Protein AF-R7L8E0-F1 (afdb_monomer_lite)

Secondary structure (DSSP, 8-state):
---HHHHHHHHHHSS----EE-HHHHHTTTTTT---HHHHHHHHHHHHHTT-SEEEEEE---TTTS-TTTS-GGGT--HHHHHHHHTT--SSEEEEE--TTTS-GGGS-S-------------

Radius of gyration: 16.55 Å; chains: 1; bounding box: 29×34×44 Å

pLDDT: mean 82.6, std 20.64, range [34.94, 98.5]

Foldseek 3Di:
DPDVVVVVVVVVPDPDDAAEAECQAVVCVVVLSPDDLVVLLVVQVVCLVVVHAEYASHACFDCVQRPCVRHPPSPNPDVVSVCVSCVVPCSHHYDYHYDVPGHDCVPPDPDDPPPPPPPDPDD

Structure (mmCIF, N/CA/C/O backbone):
data_AF-R7L8E0-F1
#
_entry.id   AF-R7L8E0-F1
#
loop_
_atom_site.group_PDB
_atom_site.id
_atom_site.type_symbol
_atom_site.label_atom_id
_atom_site.label_alt_id
_atom_site.label_comp_id
_atom_site.label_asym_id
_atom_site.label_entity_id
_atom_site.label_seq_id
_atom_site.pdbx_PDB_ins_code
_atom_site.Cartn_x
_atom_site.Cartn_y
_atom_site.Cartn_z
_atom_site.occupancy
_atom_site.B_iso_or_equiv
_atom_site.auth_seq_id
_atom_site.auth_comp_id
_atom_site.auth_asym_id
_atom_site.auth_atom_id
_atom_site.pdbx_PDB_model_num
ATOM 1 N N . MET A 1 1 ? 6.980 -9.172 28.184 1.00 40.56 1 MET A N 1
ATOM 2 C CA . MET A 1 1 ? 5.760 -8.959 27.376 1.00 40.56 1 MET A CA 1
ATOM 3 C C . MET A 1 1 ? 5.045 -7.736 27.917 1.00 40.56 1 MET A C 1
ATOM 5 O O . MET A 1 1 ? 4.645 -7.757 29.074 1.00 40.56 1 MET A O 1
ATOM 9 N N . LEU A 1 2 ? 4.952 -6.658 27.137 1.00 41.00 2 LEU A N 1
ATOM 10 C CA . LEU A 1 2 ? 4.084 -5.533 27.490 1.00 4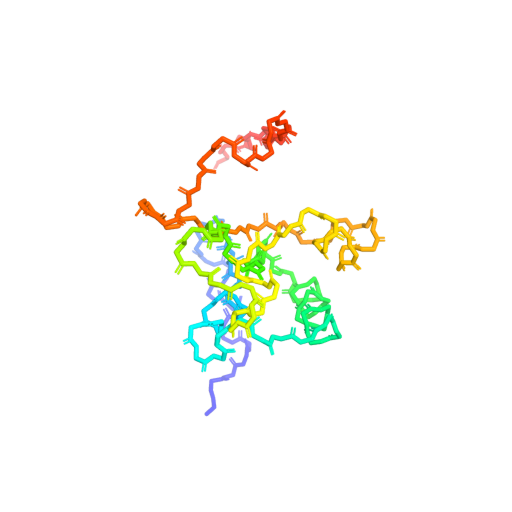1.00 2 LEU A CA 1
ATOM 11 C C . LEU A 1 2 ? 2.637 -6.038 27.458 1.00 41.00 2 LEU A C 1
ATOM 13 O O . LEU A 1 2 ? 2.205 -6.621 26.469 1.00 41.00 2 LEU A O 1
ATOM 17 N N . ASN A 1 3 ? 1.919 -5.877 28.567 1.00 43.75 3 AS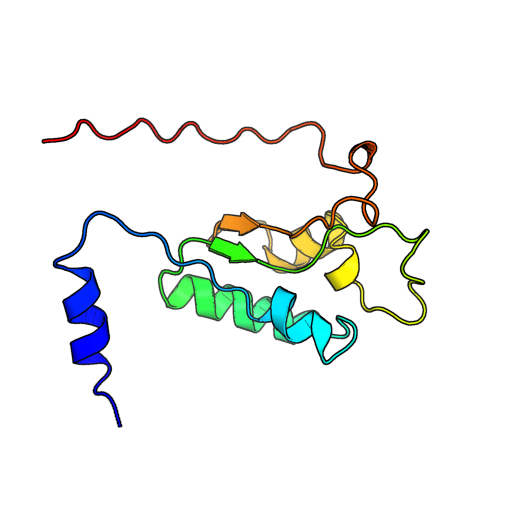N A N 1
ATOM 18 C CA . ASN A 1 3 ? 0.504 -6.215 28.656 1.00 43.75 3 ASN A CA 1
ATOM 19 C C . ASN A 1 3 ? -0.277 -5.270 27.730 1.00 43.75 3 ASN A C 1
ATOM 21 O O . ASN A 1 3 ? -0.210 -4.053 27.919 1.00 43.75 3 ASN A O 1
ATOM 25 N N . CYS A 1 4 ? -1.019 -5.816 26.762 1.00 51.62 4 CYS A N 1
ATOM 26 C CA . CYS A 1 4 ? -1.834 -5.045 25.819 1.00 51.62 4 CYS A CA 1
ATOM 27 C C . CYS A 1 4 ? -2.757 -4.039 26.531 1.00 51.62 4 CYS A C 1
ATOM 29 O O . CYS A 1 4 ? -2.966 -2.938 26.032 1.00 51.62 4 CYS A O 1
ATOM 31 N N . ASN A 1 5 ? -3.208 -4.344 27.754 1.00 49.62 5 ASN A N 1
ATOM 32 C CA . ASN A 1 5 ? -4.051 -3.454 28.560 1.00 49.62 5 ASN A CA 1
ATOM 33 C C . ASN A 1 5 ? -3.377 -2.121 28.935 1.00 49.62 5 ASN A C 1
ATOM 35 O O . ASN A 1 5 ? -4.072 -1.132 29.162 1.00 49.62 5 ASN A O 1
ATOM 39 N N . ASN A 1 6 ? -2.042 -2.062 29.000 1.00 48.03 6 ASN A N 1
ATOM 40 C CA . ASN A 1 6 ? -1.330 -0.812 29.282 1.00 48.03 6 ASN A CA 1
ATOM 41 C C . ASN A 1 6 ? -1.188 0.076 28.040 1.00 48.03 6 ASN A C 1
ATOM 43 O O . ASN A 1 6 ? -1.173 1.293 28.187 1.00 48.03 6 ASN A O 1
ATOM 47 N N . VAL A 1 7 ? -1.148 -0.501 26.835 1.00 55.16 7 VAL A N 1
ATOM 48 C CA . VAL A 1 7 ? -1.128 0.270 25.578 1.00 55.16 7 VAL A CA 1
ATOM 49 C C . VAL A 1 7 ? -2.461 1.004 25.395 1.00 55.16 7 VAL A C 1
ATOM 51 O O . VAL A 1 7 ? -2.479 2.208 25.146 1.00 55.16 7 VAL A O 1
ATOM 54 N N . TYR A 1 8 ? -3.581 0.322 25.660 1.00 51.34 8 TYR A N 1
ATOM 55 C CA . TYR A 1 8 ? -4.919 0.928 25.616 1.00 51.34 8 TYR A CA 1
ATOM 56 C C . TYR A 1 8 ? -5.159 2.003 26.690 1.00 51.34 8 TYR A C 1
ATOM 58 O O . TYR A 1 8 ? -6.023 2.857 26.517 1.00 51.34 8 TYR A O 1
ATOM 66 N N . LYS A 1 9 ? -4.402 2.016 27.795 1.00 46.22 9 LYS A N 1
ATOM 67 C CA . LYS A 1 9 ? -4.510 3.087 28.802 1.00 46.22 9 LYS A CA 1
ATOM 68 C C . LYS A 1 9 ? -3.842 4.391 28.371 1.00 46.22 9 LYS A C 1
ATOM 70 O O . LYS A 1 9 ? -4.359 5.452 28.700 1.00 46.22 9 LYS A O 1
ATOM 75 N N . ILE A 1 10 ? -2.753 4.328 27.600 1.00 54.06 10 ILE A N 1
ATOM 76 C CA . ILE A 1 10 ? -2.110 5.525 27.023 1.00 54.06 10 ILE A CA 1
ATOM 77 C C . ILE A 1 10 ? -3.087 6.233 26.061 1.00 54.06 10 ILE A C 1
ATOM 79 O O . ILE A 1 10 ? -3.112 7.461 25.992 1.00 54.06 10 ILE A O 1
ATOM 83 N N . HIS A 1 11 ? -3.968 5.461 25.410 1.00 52.62 11 HIS A N 1
ATOM 84 C CA . HIS A 1 11 ? -5.051 5.962 24.560 1.00 52.62 11 HIS A CA 1
ATOM 85 C C . HIS A 1 11 ? -6.073 6.867 25.258 1.00 52.62 11 HIS A C 1
ATOM 87 O O . HIS A 1 11 ? -6.669 7.712 24.598 1.00 52.62 11 HIS A O 1
ATOM 93 N N . GLN A 1 12 ? -6.288 6.719 26.568 1.00 50.28 12 GLN A N 1
ATOM 94 C CA . GLN A 1 12 ? -7.342 7.454 27.280 1.00 50.28 12 GLN A CA 1
ATOM 95 C C . GLN A 1 12 ? -6.884 8.792 27.872 1.00 50.28 12 GLN A C 1
ATOM 97 O O . GLN A 1 12 ? -7.727 9.583 28.286 1.00 50.28 12 GLN A O 1
ATOM 102 N N . THR A 1 13 ? -5.576 9.063 27.933 1.00 54.25 13 THR A N 1
ATOM 103 C CA . THR A 1 13 ? -5.034 10.227 28.662 1.00 54.25 13 THR A CA 1
ATOM 104 C C . THR A 1 13 ? -4.386 11.290 27.774 1.00 54.25 13 THR A C 1
ATOM 106 O O . THR A 1 13 ? -3.994 12.337 28.283 1.00 54.25 13 THR A O 1
ATOM 109 N N . ALA A 1 14 ? -4.253 11.043 26.469 1.00 55.72 14 ALA A N 1
ATOM 110 C CA . ALA A 1 14 ? -3.661 11.973 25.507 1.00 55.72 14 ALA A CA 1
ATOM 111 C C . ALA A 1 14 ? -4.733 12.512 24.534 1.00 55.72 14 ALA A C 1
ATOM 113 O O . ALA A 1 14 ? -5.672 11.782 24.214 1.00 55.72 14 ALA A O 1
ATOM 114 N N . PRO A 1 15 ? -4.630 13.771 24.060 1.00 62.84 15 PRO A N 1
ATOM 115 C CA . PRO A 1 15 ? -5.602 14.363 23.135 1.00 62.84 15 PRO A CA 1
ATOM 116 C C . PRO A 1 15 ? -5.786 13.492 21.886 1.00 62.84 15 PRO A C 1
ATOM 118 O O . PRO A 1 15 ? -4.812 12.914 21.418 1.00 62.84 15 PRO A O 1
ATOM 121 N N . ASN A 1 16 ? -7.021 13.431 21.362 1.00 71.56 16 ASN A N 1
ATOM 122 C CA . ASN A 1 16 ? -7.473 12.683 20.174 1.00 71.56 16 ASN A CA 1
ATOM 123 C C . ASN A 1 16 ? -6.372 12.434 19.124 1.00 71.56 16 ASN A C 1
ATOM 125 O O . ASN A 1 16 ? -6.224 13.206 18.172 1.00 71.56 16 ASN A O 1
ATOM 129 N N . PHE A 1 17 ? -5.613 11.353 19.279 1.00 79.00 17 PHE A N 1
ATOM 130 C CA . PHE A 1 17 ? -4.597 10.965 18.316 1.00 79.00 17 PHE A CA 1
ATOM 131 C C . PHE A 1 17 ? -5.184 9.981 17.322 1.00 79.00 17 PHE A C 1
ATOM 133 O O . PHE A 1 17 ? -6.106 9.233 17.639 1.00 79.00 17 PHE A O 1
ATOM 140 N N . LYS A 1 18 ? -4.646 10.022 16.106 1.00 87.12 18 LYS A N 1
ATOM 141 C CA . LYS A 1 18 ? -4.999 9.087 15.049 1.00 87.12 18 LYS A CA 1
ATOM 142 C C . LYS A 1 18 ? -3.856 8.118 14.834 1.00 87.12 18 LYS A C 1
ATOM 144 O O . LYS A 1 18 ? -2.699 8.542 14.853 1.00 87.12 18 LYS A O 1
ATOM 149 N N . ILE A 1 19 ? -4.183 6.859 14.595 1.00 92.94 19 ILE A N 1
ATOM 150 C CA . ILE A 1 19 ? -3.209 5.832 14.241 1.00 92.94 19 ILE A CA 1
ATOM 151 C C . ILE A 1 19 ? -3.225 5.621 12.732 1.00 92.94 19 ILE A C 1
ATOM 153 O O . ILE A 1 19 ? -4.280 5.446 12.124 1.00 92.94 19 ILE A O 1
ATOM 157 N N . LEU A 1 20 ? -2.031 5.620 12.149 1.00 96.56 20 LEU A N 1
ATOM 158 C CA . LEU A 1 20 ? -1.797 5.221 10.773 1.00 96.56 20 LEU A CA 1
ATOM 159 C C . LEU A 1 20 ? -0.996 3.918 10.776 1.00 96.56 20 LEU A C 1
ATOM 161 O O . LEU A 1 20 ? 0.121 3.887 11.293 1.00 96.56 20 LEU A O 1
ATOM 165 N N . ASP A 1 21 ? -1.570 2.859 10.213 1.00 98.25 21 ASP A N 1
ATOM 166 C CA . ASP A 1 21 ? -0.832 1.645 9.876 1.00 98.25 21 ASP A CA 1
ATOM 167 C C . ASP A 1 21 ? -0.123 1.852 8.536 1.00 98.25 21 ASP A C 1
ATOM 169 O O . ASP A 1 21 ? -0.741 2.288 7.567 1.00 98.25 21 ASP A O 1
ATOM 173 N N . CYS A 1 22 ? 1.173 1.562 8.481 1.00 98.25 22 CYS A N 1
ATOM 174 C CA . CYS A 1 22 ? 1.968 1.641 7.256 1.00 98.25 22 CYS A CA 1
ATOM 175 C C . CYS A 1 22 ? 2.610 0.303 6.893 1.00 98.25 22 CYS A C 1
ATOM 177 O O . CYS A 1 22 ? 3.628 0.272 6.206 1.00 98.25 22 CYS A O 1
ATOM 179 N N . THR A 1 23 ? 2.024 -0.809 7.339 1.00 98.38 23 THR A N 1
ATOM 180 C CA . THR A 1 23 ? 2.606 -2.147 7.189 1.00 98.38 23 THR A CA 1
ATOM 181 C C . THR A 1 23 ? 2.856 -2.489 5.721 1.00 98.38 23 THR A C 1
ATOM 183 O O . THR A 1 23 ? 3.956 -2.919 5.372 1.00 98.38 23 THR A O 1
ATOM 186 N N . ILE A 1 24 ? 1.880 -2.251 4.837 1.00 98.50 24 ILE A N 1
ATOM 187 C CA . ILE A 1 24 ? 2.032 -2.547 3.403 1.00 98.50 24 ILE A CA 1
ATOM 188 C C . ILE A 1 24 ? 2.981 -1.555 2.720 1.00 98.50 24 ILE A C 1
ATOM 190 O O . ILE A 1 24 ? 3.856 -1.979 1.961 1.00 98.50 24 ILE A O 1
ATOM 194 N N . ARG A 1 25 ? 2.873 -0.249 3.007 1.00 98.31 25 ARG A N 1
ATOM 195 C CA . ARG A 1 25 ? 3.773 0.758 2.424 1.00 98.31 25 ARG A CA 1
ATOM 196 C C . ARG A 1 25 ? 5.222 0.537 2.846 1.00 98.31 25 ARG A C 1
ATOM 198 O O . ARG A 1 25 ? 6.091 0.415 1.986 1.00 98.31 25 ARG A O 1
ATOM 205 N N . ASP A 1 26 ? 5.499 0.478 4.143 1.00 98.19 26 ASP A N 1
ATOM 206 C CA . ASP A 1 26 ? 6.861 0.350 4.671 1.00 98.19 26 ASP A CA 1
ATOM 207 C C . ASP A 1 26 ? 7.442 -1.042 4.384 1.00 98.19 26 ASP A C 1
ATOM 209 O O . ASP A 1 26 ? 8.572 -1.163 3.909 1.00 98.19 26 ASP A O 1
ATOM 213 N N . GLY A 1 27 ? 6.630 -2.097 4.516 1.00 98.00 27 GLY A N 1
ATOM 214 C CA . GLY A 1 27 ? 6.990 -3.449 4.082 1.00 98.00 27 GLY A CA 1
ATOM 215 C C . GLY A 1 27 ? 7.279 -3.544 2.577 1.00 98.00 27 GLY A C 1
ATOM 216 O O . GLY A 1 27 ? 8.076 -4.374 2.136 1.00 98.00 27 GLY A O 1
ATOM 217 N N . GLY A 1 28 ? 6.709 -2.649 1.767 1.00 97.62 28 GLY A N 1
ATOM 218 C CA . GLY A 1 28 ? 6.989 -2.555 0.338 1.00 97.62 28 GLY A CA 1
ATOM 219 C C . GLY A 1 28 ? 8.441 -2.188 0.017 1.00 97.62 28 GLY A C 1
ATOM 220 O O . GLY A 1 28 ? 8.909 -2.508 -1.075 1.00 97.62 28 GLY A O 1
ATOM 221 N N . LEU A 1 29 ? 9.179 -1.567 0.946 1.00 96.75 29 LEU A N 1
ATOM 222 C CA . LEU A 1 29 ? 10.608 -1.273 0.775 1.00 96.75 29 LEU A CA 1
ATOM 223 C C . LEU A 1 29 ? 11.485 -2.531 0.817 1.00 96.75 29 LEU A C 1
ATOM 225 O O . LEU A 1 29 ? 12.531 -2.548 0.174 1.00 96.75 29 LEU A O 1
ATOM 229 N N . VAL A 1 30 ? 11.071 -3.575 1.545 1.00 96.94 30 VAL A N 1
ATOM 230 C CA . VAL A 1 30 ? 11.849 -4.822 1.677 1.00 96.94 30 VAL A CA 1
ATOM 231 C C . VAL A 1 30 ? 11.445 -5.901 0.673 1.00 96.94 30 VAL A C 1
ATOM 233 O O . VAL A 1 30 ? 12.244 -6.785 0.384 1.00 96.94 30 VAL A O 1
ATOM 236 N N . ASN A 1 31 ? 10.224 -5.829 0.135 1.00 96.12 31 ASN A N 1
ATOM 237 C CA . ASN A 1 31 ? 9.663 -6.831 -0.779 1.00 96.12 31 ASN A CA 1
ATOM 238 C C . ASN A 1 31 ? 9.395 -6.278 -2.196 1.00 96.12 31 ASN A C 1
ATOM 240 O O . ASN A 1 31 ? 8.599 -6.834 -2.949 1.00 96.12 31 ASN A O 1
ATOM 244 N N . ASP A 1 32 ? 9.983 -5.131 -2.554 1.00 97.88 32 ASP A N 1
ATOM 245 C CA . ASP A 1 32 ? 9.719 -4.436 -3.826 1.00 97.88 32 ASP A CA 1
ATOM 246 C C . ASP A 1 32 ? 8.204 -4.269 -4.114 1.00 97.88 32 ASP A C 1
ATOM 248 O O . ASP A 1 32 ? 7.749 -4.319 -5.254 1.00 97.88 32 ASP A O 1
ATOM 252 N N . SER A 1 33 ? 7.400 -4.067 -3.064 1.00 97.88 33 SER A N 1
ATOM 253 C CA . SER A 1 33 ? 5.929 -3.980 -3.110 1.00 97.88 33 SER A CA 1
ATOM 254 C C . SER A 1 33 ? 5.196 -5.216 -3.672 1.00 97.88 33 SER A C 1
ATOM 256 O O . SER A 1 33 ? 4.034 -5.106 -4.062 1.00 97.88 33 SER A O 1
ATOM 258 N N . ASN A 1 34 ? 5.823 -6.397 -3.698 1.00 97.75 34 ASN A N 1
ATOM 259 C CA . ASN A 1 34 ? 5.240 -7.651 -4.199 1.00 97.75 34 ASN A CA 1
ATOM 260 C C . ASN A 1 34 ? 4.367 -8.376 -3.157 1.00 97.75 34 ASN A C 1
ATOM 262 O O . ASN A 1 34 ? 4.609 -9.534 -2.819 1.00 97.75 34 ASN A O 1
ATOM 266 N N . PHE A 1 35 ? 3.356 -7.690 -2.625 1.00 98.19 35 PHE A N 1
ATOM 267 C CA . PHE A 1 35 ? 2.295 -8.335 -1.845 1.00 98.19 35 PHE A CA 1
ATOM 268 C C . PH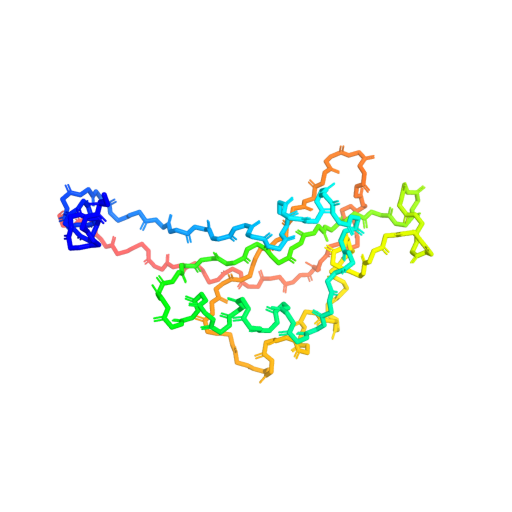E A 1 35 ? 1.174 -8.817 -2.769 1.00 98.19 35 PHE A C 1
ATOM 270 O O . PHE A 1 35 ? 0.855 -8.151 -3.754 1.00 98.19 35 PHE A O 1
ATOM 277 N N . ASP A 1 36 ? 0.556 -9.950 -2.452 1.00 98.00 36 ASP A N 1
ATOM 278 C CA . ASP A 1 36 ? -0.678 -10.369 -3.117 1.00 98.00 36 ASP A CA 1
ATOM 279 C C . ASP A 1 36 ? -1.911 -9.654 -2.529 1.00 98.00 36 ASP A C 1
ATOM 281 O O . ASP A 1 36 ? -1.869 -9.035 -1.461 1.00 98.00 36 ASP A O 1
ATOM 285 N N . ASP A 1 37 ? -3.025 -9.716 -3.257 1.00 98.00 37 ASP A N 1
ATOM 286 C CA . ASP A 1 37 ? -4.277 -9.049 -2.882 1.00 98.00 37 ASP A CA 1
ATOM 287 C C . ASP A 1 37 ? -4.863 -9.609 -1.585 1.00 98.00 37 ASP A C 1
ATOM 289 O O . ASP A 1 37 ? -5.513 -8.881 -0.837 1.00 98.00 37 ASP A O 1
ATOM 293 N N . GLU A 1 38 ? -4.650 -10.897 -1.313 1.00 97.75 38 GLU A N 1
ATOM 294 C CA . GLU A 1 38 ? -5.129 -11.554 -0.097 1.00 97.75 38 GLU A CA 1
ATOM 295 C C . GLU A 1 38 ? -4.412 -11.013 1.142 1.00 97.75 38 GLU A C 1
ATOM 297 O O . GLU A 1 38 ? -5.061 -10.687 2.138 1.00 97.75 38 GLU A O 1
ATOM 302 N N . THR A 1 39 ? -3.096 -10.832 1.061 1.00 98.19 39 THR A N 1
ATOM 303 C CA . THR A 1 39 ? -2.272 -10.252 2.121 1.00 98.19 39 THR A CA 1
ATOM 304 C C . THR A 1 39 ? -2.692 -8.815 2.396 1.00 98.19 39 THR A C 1
ATOM 306 O O . THR A 1 39 ? -2.956 -8.461 3.546 1.00 98.19 39 THR A O 1
ATOM 309 N N . VAL A 1 40 ? -2.817 -7.985 1.356 1.00 98.25 40 VAL A N 1
ATOM 310 C CA . VAL A 1 40 ? -3.218 -6.578 1.524 1.00 98.25 40 VAL A CA 1
ATOM 311 C C . VAL A 1 40 ? -4.641 -6.464 2.079 1.00 98.25 40 VAL A C 1
ATOM 313 O O . VAL A 1 40 ? -4.869 -5.677 3.000 1.00 98.25 40 VAL A O 1
ATOM 316 N N . ARG A 1 41 ? -5.582 -7.297 1.611 1.00 97.44 41 ARG A N 1
ATOM 317 C CA . ARG A 1 41 ? -6.947 -7.365 2.161 1.00 97.44 41 ARG A CA 1
ATOM 318 C C . ARG A 1 41 ? -6.959 -7.814 3.619 1.00 97.44 41 ARG A C 1
ATOM 320 O O . ARG A 1 41 ? -7.689 -7.246 4.424 1.00 97.44 41 ARG A O 1
ATOM 327 N N . SER A 1 42 ? -6.131 -8.788 3.979 1.00 97.81 42 SER A N 1
ATOM 328 C CA . SER A 1 42 ? -6.030 -9.266 5.360 1.00 97.81 42 SER A CA 1
ATOM 329 C C . SER A 1 42 ? -5.533 -8.170 6.302 1.00 97.81 42 SER A C 1
ATOM 331 O O . SER A 1 42 ? -6.081 -8.005 7.391 1.00 97.81 42 SER A O 1
ATOM 333 N N . VAL A 1 43 ? -4.547 -7.371 5.877 1.00 98.00 43 VAL A N 1
ATOM 334 C CA . VAL A 1 43 ? -4.080 -6.212 6.658 1.00 98.00 43 VAL A CA 1
ATOM 335 C C . VAL A 1 43 ? -5.159 -5.131 6.747 1.00 98.00 43 VAL A C 1
ATOM 337 O O . VAL A 1 43 ? -5.368 -4.577 7.826 1.00 98.00 43 VAL A O 1
ATOM 340 N N . TYR A 1 44 ? -5.889 -4.866 5.660 1.00 97.56 44 TYR A N 1
ATOM 341 C CA . TYR A 1 44 ? -7.010 -3.922 5.663 1.00 97.56 44 TYR A CA 1
ATOM 342 C C . TYR A 1 44 ? -8.103 -4.311 6.670 1.00 97.56 44 TYR A C 1
ATOM 344 O O . TYR A 1 44 ? -8.508 -3.492 7.499 1.00 97.56 44 TYR A O 1
ATOM 352 N N . GLU A 1 45 ? -8.536 -5.573 6.658 1.00 96.50 45 GLU A N 1
ATOM 353 C CA . GLU A 1 45 ? -9.530 -6.083 7.609 1.00 96.50 45 GLU A CA 1
ATOM 354 C C . GLU A 1 45 ? -9.001 -6.077 9.047 1.00 96.50 45 GLU A C 1
ATOM 356 O O . GLU A 1 45 ? -9.731 -5.712 9.969 1.00 96.50 45 GLU A O 1
ATOM 361 N N . ALA A 1 46 ? -7.722 -6.400 9.260 1.00 97.06 46 ALA A N 1
ATOM 362 C CA . ALA A 1 46 ? -7.102 -6.311 10.580 1.00 97.06 46 ALA A CA 1
ATOM 363 C C . ALA A 1 46 ? -7.077 -4.865 11.109 1.00 97.06 46 ALA A C 1
ATOM 365 O O . ALA A 1 46 ? -7.383 -4.631 12.282 1.00 97.06 46 ALA A O 1
ATOM 366 N N . CYS A 1 47 ? -6.775 -3.886 10.249 1.00 96.25 47 CYS A N 1
ATOM 367 C CA . CYS A 1 47 ? -6.842 -2.463 10.587 1.00 96.25 47 CYS A CA 1
ATOM 368 C C . CYS A 1 47 ? -8.268 -2.049 10.973 1.00 96.25 47 CYS A C 1
ATOM 370 O O . CYS A 1 47 ? -8.459 -1.387 11.996 1.00 96.25 47 CYS A O 1
ATOM 372 N N . ALA A 1 48 ? -9.267 -2.486 10.198 1.00 93.56 48 ALA A N 1
ATOM 373 C CA . ALA A 1 48 ? -10.676 -2.210 10.466 1.00 93.56 48 ALA A CA 1
ATOM 374 C C . ALA A 1 48 ? -11.119 -2.784 11.821 1.00 93.56 48 ALA A C 1
ATOM 376 O O . ALA A 1 48 ? -11.687 -2.070 12.646 1.00 93.56 48 ALA A O 1
ATOM 377 N N . GLN A 1 49 ? -10.800 -4.053 12.087 1.00 94.31 49 GLN A N 1
ATOM 378 C CA . GLN A 1 49 ? -11.136 -4.737 13.341 1.00 94.31 49 GLN A CA 1
ATOM 379 C C . GLN A 1 49 ? -10.419 -4.137 14.560 1.00 94.31 49 GLN A C 1
ATOM 381 O O . GLN A 1 49 ? -10.939 -4.198 15.675 1.00 94.31 49 GLN A O 1
ATOM 386 N N . SER A 1 50 ? -9.246 -3.534 14.353 1.00 92.62 50 SER A N 1
ATOM 387 C CA . SER A 1 50 ? -8.432 -2.925 15.413 1.00 92.62 50 SER A CA 1
ATOM 388 C C . SER A 1 50 ? -8.740 -1.444 15.659 1.00 92.62 50 SER A C 1
ATOM 390 O O . SER A 1 50 ? -8.105 -0.833 16.516 1.00 92.62 50 SER A O 1
ATOM 392 N N . ASN A 1 51 ? -9.717 -0.863 14.951 1.00 89.69 51 ASN A N 1
ATOM 393 C CA . ASN A 1 51 ? -10.049 0.568 14.998 1.00 89.69 51 ASN A CA 1
ATOM 394 C C . ASN A 1 51 ? -8.868 1.489 14.629 1.00 89.69 51 ASN A C 1
ATOM 396 O O . ASN A 1 51 ? -8.683 2.544 15.237 1.00 89.69 51 ASN A O 1
ATOM 400 N N . ILE A 1 52 ? -8.062 1.097 13.641 1.00 92.50 52 ILE A N 1
ATOM 401 C CA . ILE A 1 52 ? -7.028 1.966 13.065 1.00 92.50 52 ILE A CA 1
ATOM 402 C C . ILE A 1 52 ? -7.699 3.066 12.232 1.00 92.50 52 ILE A C 1
ATOM 404 O O . ILE A 1 52 ? -8.621 2.793 11.465 1.00 92.50 52 ILE A O 1
ATOM 408 N N . AS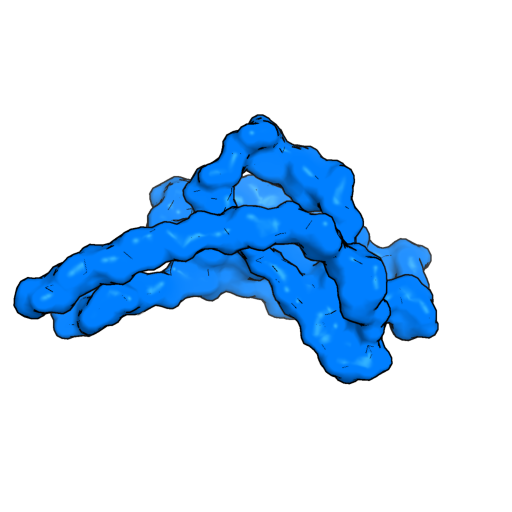P A 1 53 ? -7.242 4.316 12.358 1.00 92.38 53 ASP A N 1
ATOM 409 C CA . ASP A 1 53 ? -7.855 5.442 11.644 1.00 92.38 53 ASP A CA 1
ATOM 410 C C . ASP A 1 53 ? -7.524 5.444 10.148 1.00 92.38 53 ASP A C 1
ATOM 412 O O . ASP A 1 53 ? -8.380 5.788 9.325 1.00 92.38 53 ASP A O 1
ATOM 416 N N . ILE A 1 54 ? -6.268 5.138 9.805 1.00 96.06 54 ILE A N 1
ATOM 417 C CA . ILE A 1 54 ? -5.727 5.242 8.447 1.00 96.06 54 ILE A CA 1
ATOM 418 C C . ILE A 1 54 ? -4.851 4.024 8.144 1.00 96.06 54 ILE A C 1
ATOM 420 O O . ILE A 1 54 ? -4.006 3.655 8.951 1.00 96.06 54 ILE A O 1
ATOM 424 N N . MET A 1 55 ? -5.008 3.435 6.964 1.00 97.69 55 MET A N 1
ATOM 425 C CA . MET A 1 55 ? -4.078 2.458 6.411 1.00 97.69 55 MET A CA 1
ATOM 426 C C . MET A 1 55 ? -3.371 3.080 5.208 1.00 97.69 55 MET A C 1
ATOM 428 O O . MET A 1 55 ? -4.010 3.507 4.244 1.00 97.69 55 MET A O 1
ATOM 432 N N . GLU A 1 56 ? -2.048 3.107 5.261 1.00 98.38 56 GLU A N 1
ATOM 433 C CA . GLU A 1 56 ? -1.194 3.491 4.151 1.00 98.38 56 GLU A CA 1
ATOM 434 C C . GLU A 1 56 ? -0.921 2.261 3.281 1.00 98.38 56 GLU A C 1
ATOM 436 O O . GLU A 1 56 ? -0.093 1.404 3.603 1.00 98.38 56 GLU A O 1
ATOM 441 N N . ILE A 1 57 ? -1.682 2.150 2.191 1.00 97.50 57 ILE A N 1
ATOM 442 C CA . ILE A 1 57 ? -1.778 0.927 1.383 1.00 97.50 57 ILE A CA 1
ATOM 443 C C . ILE A 1 57 ? -0.573 0.720 0.459 1.00 97.50 57 ILE A C 1
ATOM 445 O O . ILE A 1 57 ? -0.353 -0.385 -0.025 1.00 97.50 57 ILE A O 1
ATOM 449 N N . GLY A 1 58 ? 0.226 1.761 0.217 1.00 97.81 58 GLY A N 1
ATOM 450 C CA . GLY A 1 58 ? 1.391 1.670 -0.653 1.00 97.81 58 GLY A CA 1
ATOM 451 C C . GLY A 1 58 ? 1.905 3.024 -1.123 1.00 97.81 58 GLY A C 1
ATOM 452 O O . GLY A 1 58 ? 1.743 4.036 -0.436 1.00 97.81 58 GLY A O 1
ATOM 453 N N . PHE A 1 59 ? 2.538 3.022 -2.293 1.00 97.06 59 PHE A N 1
ATOM 454 C CA . PHE A 1 59 ? 3.088 4.212 -2.940 1.00 97.06 59 PHE A CA 1
ATOM 455 C C . PHE A 1 59 ? 2.239 4.637 -4.143 1.00 97.06 59 PHE A C 1
ATOM 457 O O . PHE A 1 59 ? 1.537 3.821 -4.734 1.00 97.06 59 PHE A O 1
ATOM 464 N N . ARG A 1 60 ? 2.359 5.908 -4.530 1.00 95.06 60 ARG A N 1
ATOM 465 C CA . ARG A 1 60 ? 1.850 6.465 -5.791 1.00 95.06 60 ARG A CA 1
ATOM 466 C C . ARG A 1 60 ? 3.030 6.930 -6.648 1.00 95.06 60 ARG A C 1
ATOM 468 O O . ARG A 1 60 ? 3.176 8.115 -6.958 1.00 95.06 60 ARG A O 1
ATOM 475 N N . ASP A 1 61 ? 3.927 5.998 -6.952 1.00 95.19 61 ASP A N 1
ATOM 476 C CA . ASP A 1 61 ? 5.128 6.270 -7.738 1.00 95.19 61 ASP A CA 1
ATOM 477 C C . ASP A 1 61 ? 4.870 6.137 -9.246 1.00 95.19 61 ASP A C 1
ATOM 479 O O . ASP A 1 61 ? 3.915 5.505 -9.688 1.00 95.19 61 ASP A O 1
ATOM 483 N N . SER A 1 62 ? 5.734 6.745 -10.060 1.00 93.50 62 SER A N 1
ATOM 484 C CA . SER A 1 62 ? 5.632 6.705 -11.518 1.00 93.50 62 SER A CA 1
ATOM 485 C C . SER A 1 62 ? 6.424 5.542 -12.116 1.00 93.50 62 SER A C 1
ATOM 487 O O . SER A 1 62 ? 7.600 5.331 -11.794 1.00 93.50 62 SER A O 1
ATOM 489 N N . ASP A 1 63 ? 5.827 4.890 -13.113 1.00 91.88 63 ASP A N 1
ATOM 490 C CA . ASP A 1 63 ? 6.453 3.866 -13.960 1.00 91.88 63 ASP A CA 1
ATOM 491 C C . ASP A 1 63 ? 7.767 4.332 -14.618 1.00 91.88 63 ASP A C 1
ATOM 493 O O . ASP A 1 63 ? 8.612 3.515 -14.987 1.00 91.88 63 ASP A O 1
ATOM 497 N N . LYS A 1 64 ? 7.971 5.653 -14.744 1.00 93.00 64 LYS A N 1
ATOM 498 C CA . LYS A 1 64 ? 9.218 6.262 -15.242 1.00 93.00 64 LYS A CA 1
ATOM 499 C C . LYS A 1 64 ? 10.434 5.883 -14.392 1.00 93.00 64 LYS A C 1
ATOM 501 O O . LYS A 1 64 ? 11.538 5.785 -14.922 1.00 93.00 64 LYS A O 1
ATOM 506 N N . PHE A 1 65 ? 10.237 5.704 -13.086 1.00 93.44 65 PHE A N 1
ATOM 507 C CA . PHE A 1 65 ? 11.302 5.403 -12.126 1.00 93.44 65 PHE A CA 1
ATOM 508 C C . PHE A 1 65 ? 11.241 3.962 -11.620 1.00 93.44 65 PHE A C 1
ATOM 510 O O . PHE A 1 65 ? 12.272 3.399 -11.249 1.00 93.44 65 PHE A O 1
ATOM 517 N N . PHE A 1 66 ? 10.054 3.354 -11.638 1.00 94.50 66 PHE A N 1
ATOM 518 C CA . PHE A 1 66 ? 9.821 2.010 -11.127 1.00 94.50 66 PHE A CA 1
ATOM 519 C C . PHE A 1 66 ? 9.205 1.123 -12.213 1.00 94.50 66 PHE A C 1
ATOM 521 O O . PHE A 1 66 ? 8.024 1.243 -12.516 1.00 94.50 66 PHE A O 1
ATOM 528 N N . PRO A 1 67 ? 9.970 0.192 -12.804 1.00 95.06 67 PRO A N 1
ATOM 529 C CA . PRO A 1 67 ? 9.425 -0.723 -13.798 1.00 95.06 67 PRO A CA 1
ATOM 530 C C . PRO A 1 67 ? 8.432 -1.711 -13.168 1.00 95.06 67 PRO A C 1
ATOM 532 O O . PRO A 1 67 ? 8.796 -2.454 -12.253 1.00 95.06 67 PRO A O 1
ATOM 535 N N . ARG A 1 68 ? 7.214 -1.803 -13.715 1.00 93.38 68 ARG A N 1
ATOM 536 C CA . ARG A 1 68 ? 6.159 -2.744 -13.271 1.00 93.38 68 ARG A CA 1
ATOM 537 C C . ARG A 1 68 ? 6.537 -4.228 -13.361 1.00 93.38 68 ARG A C 1
ATOM 539 O O . ARG A 1 68 ? 5.909 -5.062 -12.729 1.00 93.38 68 ARG A O 1
ATOM 546 N N . GLY A 1 69 ? 7.572 -4.572 -14.131 1.00 94.25 69 GLY A N 1
ATOM 547 C CA . GLY A 1 69 ? 8.119 -5.936 -14.174 1.00 94.25 69 GLY A CA 1
ATOM 548 C C . GLY A 1 69 ? 9.004 -6.299 -12.975 1.00 94.25 69 GLY A C 1
ATOM 549 O O . GLY A 1 69 ? 9.354 -7.462 -12.813 1.00 94.25 69 GLY A O 1
ATOM 550 N N . LYS A 1 70 ? 9.394 -5.311 -12.161 1.00 96.19 70 LYS A N 1
ATOM 551 C CA . LYS A 1 70 ? 10.230 -5.493 -10.967 1.00 96.19 70 LYS A CA 1
ATOM 552 C C . LYS A 1 70 ? 9.455 -5.199 -9.684 1.00 96.19 70 LYS A C 1
ATOM 554 O O . LYS A 1 70 ? 9.595 -5.926 -8.706 1.00 96.19 70 LYS A O 1
ATOM 559 N N . TYR A 1 71 ? 8.677 -4.121 -9.690 1.00 97.88 71 TYR A N 1
ATOM 560 C CA . TYR A 1 71 ? 7.933 -3.667 -8.523 1.00 97.88 71 TYR A CA 1
ATOM 561 C C . TYR A 1 71 ? 6.479 -4.115 -8.597 1.00 97.88 71 TYR A C 1
ATOM 563 O O . TYR A 1 71 ? 5.834 -3.964 -9.636 1.00 97.88 71 TYR A O 1
ATOM 571 N N . GLY A 1 72 ? 5.966 -4.630 -7.483 1.00 97.56 72 GLY A N 1
ATOM 572 C CA . GLY A 1 72 ? 4.577 -5.051 -7.371 1.00 97.56 72 GLY A CA 1
ATOM 573 C C . GLY A 1 72 ? 3.607 -3.871 -7.410 1.00 97.56 72 GLY A C 1
ATOM 574 O O . GLY A 1 72 ? 3.976 -2.716 -7.180 1.00 97.56 72 GLY A O 1
ATOM 575 N N . LYS A 1 73 ? 2.333 -4.163 -7.688 1.00 96.94 73 LYS A N 1
ATOM 576 C CA . LYS A 1 73 ? 1.309 -3.143 -7.967 1.00 96.94 73 LYS A CA 1
ATOM 577 C C . LYS A 1 73 ? 1.077 -2.139 -6.830 1.00 96.94 73 LYS A C 1
ATOM 579 O O . LYS A 1 73 ? 0.730 -0.995 -7.097 1.00 96.94 73 LYS A O 1
ATOM 584 N N . TRP A 1 74 ? 1.381 -2.503 -5.582 1.00 97.94 74 TRP A N 1
ATOM 585 C CA . TRP A 1 74 ? 1.303 -1.610 -4.410 1.00 97.94 74 TRP A CA 1
ATOM 586 C C . TRP A 1 74 ? 2.405 -0.533 -4.370 1.00 97.94 74 TRP A C 1
ATOM 588 O O . TRP A 1 74 ? 2.477 0.271 -3.443 1.00 97.94 74 TRP A O 1
ATOM 598 N N . ARG A 1 75 ? 3.303 -0.515 -5.362 1.00 97.44 75 ARG A N 1
ATOM 599 C CA . ARG A 1 75 ? 4.197 0.618 -5.651 1.00 97.44 75 ARG A CA 1
ATOM 600 C C . ARG A 1 75 ? 3.479 1.758 -6.387 1.00 97.44 75 ARG A C 1
ATOM 602 O O . ARG A 1 75 ? 3.919 2.900 -6.315 1.00 97.44 75 ARG A O 1
ATOM 609 N N . PHE A 1 76 ? 2.416 1.431 -7.113 1.00 95.56 76 PHE A N 1
ATOM 610 C CA . PHE A 1 76 ? 1.696 2.357 -7.988 1.00 95.56 76 PHE A CA 1
ATOM 611 C C . PHE A 1 76 ? 0.289 2.643 -7.466 1.00 95.56 76 PHE A C 1
ATOM 613 O O . PHE A 1 76 ? -0.220 3.736 -7.682 1.00 95.56 76 PHE A O 1
ATOM 620 N N . CYS A 1 77 ? -0.313 1.667 -6.772 1.00 94.94 77 CYS A N 1
ATOM 621 C CA . CYS A 1 77 ? -1.645 1.755 -6.176 1.00 94.94 77 CYS A CA 1
ATOM 622 C C . CYS A 1 77 ? -2.679 2.319 -7.155 1.00 94.94 77 CYS A C 1
ATOM 624 O O . CYS A 1 77 ? -3.391 3.266 -6.838 1.00 94.94 77 CYS A O 1
ATOM 626 N N . ASP A 1 78 ? -2.745 1.751 -8.362 1.00 93.31 78 ASP A N 1
ATOM 627 C CA . ASP A 1 78 ? -3.752 2.151 -9.342 1.00 93.31 78 ASP A CA 1
ATOM 628 C C . ASP A 1 78 ? -5.157 2.022 -8.726 1.00 93.31 78 ASP A C 1
ATOM 630 O O . ASP A 1 78 ? -5.451 1.055 -8.016 1.00 93.31 78 ASP A O 1
ATOM 634 N N . ASP A 1 79 ? -6.039 2.983 -9.009 1.00 90.56 79 ASP A N 1
ATOM 635 C CA . ASP A 1 79 ? -7.308 3.134 -8.283 1.00 90.56 79 ASP A CA 1
ATOM 636 C C . ASP A 1 79 ? -8.161 1.857 -8.323 1.00 90.56 79 ASP A C 1
ATOM 638 O O . ASP A 1 79 ? -8.698 1.431 -7.303 1.00 90.56 79 ASP A O 1
ATOM 642 N N . GLY A 1 80 ? -8.196 1.176 -9.472 1.00 91.56 80 GLY A N 1
ATOM 643 C CA . GLY A 1 80 ? -8.936 -0.076 -9.630 1.00 91.56 80 GLY A CA 1
ATOM 644 C C . GLY A 1 80 ? -8.384 -1.247 -8.809 1.00 91.56 80 GLY A C 1
ATOM 645 O O . GLY A 1 80 ? -9.125 -2.182 -8.519 1.00 91.56 80 GLY A O 1
ATOM 646 N N . ASP A 1 81 ? -7.106 -1.243 -8.422 1.00 94.00 81 ASP A N 1
ATOM 647 C CA . ASP A 1 81 ? -6.560 -2.250 -7.505 1.00 94.00 81 ASP A CA 1
ATOM 648 C C . ASP A 1 81 ? -6.875 -1.920 -6.048 1.00 94.00 81 ASP A C 1
ATOM 650 O O . ASP A 1 81 ? -7.208 -2.827 -5.284 1.00 94.00 81 ASP A O 1
ATOM 654 N N . VAL A 1 82 ? -6.851 -0.638 -5.676 1.00 93.50 82 VAL A N 1
ATOM 655 C CA . VAL A 1 82 ? -7.282 -0.187 -4.347 1.00 93.50 82 VAL A CA 1
ATOM 656 C C . VAL A 1 82 ? -8.773 -0.474 -4.148 1.00 93.50 82 VAL A C 1
ATOM 658 O O . VAL A 1 82 ? -9.150 -1.061 -3.135 1.00 93.50 82 VAL A O 1
ATOM 661 N N . GLU A 1 83 ? -9.625 -0.158 -5.125 1.00 92.12 83 GLU A N 1
ATOM 662 C CA . GLU A 1 83 ? -11.073 -0.415 -5.076 1.00 92.12 83 GLU A CA 1
ATOM 663 C C . GLU A 1 83 ? -11.411 -1.895 -4.824 1.00 92.12 83 GLU A C 1
ATOM 665 O O . GLU A 1 83 ? -12.305 -2.192 -4.029 1.00 92.12 83 GLU A O 1
ATOM 670 N N . LYS A 1 84 ? -10.655 -2.833 -5.414 1.00 93.44 84 LYS A N 1
ATOM 671 C CA . LYS A 1 84 ? -10.817 -4.283 -5.173 1.00 93.44 84 LYS A CA 1
ATOM 672 C C . LYS A 1 84 ? -10.485 -4.708 -3.740 1.00 93.44 84 LYS A C 1
ATOM 674 O O . LYS A 1 84 ? -10.971 -5.748 -3.288 1.00 93.44 84 LYS A O 1
ATOM 679 N N . ILE A 1 85 ? -9.620 -3.971 -3.042 1.00 94.62 85 ILE A N 1
ATOM 680 C CA . ILE A 1 85 ? -9.306 -4.236 -1.630 1.00 94.62 85 ILE A CA 1
ATOM 681 C C . ILE A 1 85 ? -10.422 -3.722 -0.727 1.00 94.62 85 ILE A C 1
ATOM 683 O O . ILE A 1 85 ? -10.756 -4.391 0.245 1.00 94.62 85 ILE A O 1
ATOM 687 N N . LEU A 1 86 ? -11.011 -2.572 -1.065 1.00 89.94 86 LEU A N 1
ATOM 688 C CA . LEU A 1 86 ? -12.074 -1.955 -0.265 1.00 89.94 86 LEU A CA 1
ATOM 689 C C . LEU A 1 86 ? -13.421 -2.670 -0.384 1.00 89.94 86 LEU A C 1
ATOM 691 O O . LEU A 1 86 ? -14.283 -2.441 0.455 1.00 89.94 86 LEU A O 1
ATOM 695 N N . ASP A 1 87 ? -13.618 -3.489 -1.420 1.00 84.19 87 ASP A N 1
ATOM 696 C CA . ASP A 1 87 ? -14.863 -4.239 -1.653 1.00 84.19 87 ASP A CA 1
ATOM 697 C C . ASP A 1 87 ? -16.121 -3.342 -1.589 1.00 84.19 87 ASP A C 1
ATOM 699 O O . ASP A 1 87 ? -17.165 -3.699 -1.053 1.00 84.19 87 ASP A O 1
ATOM 703 N N . GLY A 1 88 ? -15.995 -2.103 -2.081 1.00 74.81 88 GLY A N 1
ATOM 704 C CA . GLY A 1 88 ? -17.067 -1.102 -2.072 1.00 74.81 88 GLY A CA 1
ATOM 705 C C . GLY A 1 88 ? -17.382 -0.460 -0.710 1.00 74.81 88 GLY A C 1
ATOM 706 O O . GLY A 1 88 ? -18.126 0.523 -0.673 1.00 74.81 88 GLY A O 1
ATOM 707 N N . GLU A 1 89 ? -16.795 -0.928 0.395 1.00 77.25 89 GLU A N 1
ATOM 708 C CA . GLU A 1 89 ? -17.023 -0.398 1.742 1.00 77.25 89 GLU A CA 1
ATOM 709 C C . GLU A 1 89 ? -15.745 0.158 2.373 1.00 77.25 89 GLU A C 1
ATOM 711 O O . GLU A 1 89 ? -14.822 -0.555 2.761 1.00 77.25 89 GLU A O 1
ATOM 716 N N . LYS A 1 90 ? -15.707 1.477 2.572 1.00 79.25 90 LYS A N 1
ATOM 717 C CA . LYS A 1 90 ? -14.575 2.135 3.229 1.00 79.25 90 LYS A CA 1
ATOM 718 C C . LYS A 1 90 ? -14.689 2.051 4.757 1.00 79.25 90 LYS A C 1
ATOM 720 O O . LYS A 1 90 ? -15.224 2.960 5.389 1.00 79.25 90 LYS A O 1
ATOM 725 N N . LYS A 1 91 ? -14.143 0.981 5.340 1.00 88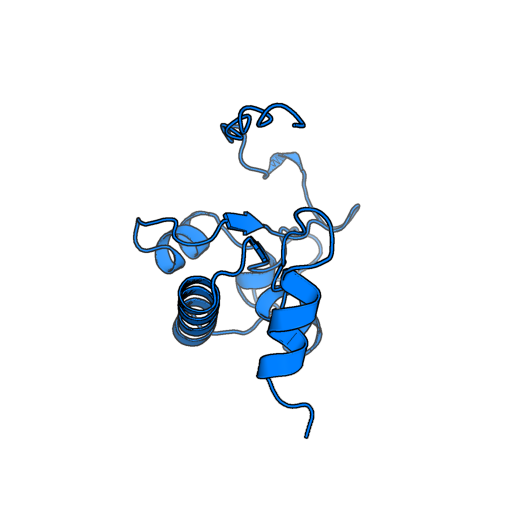.75 91 LYS A N 1
ATOM 726 C CA . LYS A 1 91 ? -14.039 0.746 6.796 1.00 88.75 91 LYS A CA 1
ATOM 727 C C . LYS A 1 91 ? -12.921 1.563 7.456 1.00 88.75 91 LYS A C 1
ATOM 729 O O . LYS A 1 91 ? -13.103 2.094 8.547 1.00 88.75 91 LYS A O 1
ATOM 734 N N . VAL A 1 92 ? -11.785 1.694 6.769 1.00 93.12 92 VAL A N 1
ATOM 735 C CA . VAL A 1 92 ? -10.594 2.452 7.201 1.00 93.12 92 VAL A CA 1
ATOM 736 C C . VAL A 1 92 ? -10.279 3.536 6.170 1.00 93.12 92 VAL A C 1
ATOM 738 O O . VAL A 1 92 ? -10.501 3.346 4.969 1.00 93.12 92 VAL A O 1
ATOM 741 N N . ALA A 1 93 ? -9.776 4.698 6.602 1.00 94.06 93 ALA A N 1
ATOM 742 C CA . ALA A 1 93 ? -9.296 5.693 5.647 1.00 94.06 93 ALA A CA 1
ATOM 743 C C . ALA A 1 93 ? -8.039 5.176 4.932 1.00 94.06 93 ALA A C 1
ATOM 745 O O . ALA A 1 93 ? -7.136 4.659 5.570 1.00 94.06 93 ALA A O 1
ATOM 746 N N . ILE A 1 94 ? -7.967 5.335 3.613 1.00 94.81 94 ILE A N 1
ATOM 747 C CA . ILE A 1 94 ? -6.796 4.931 2.830 1.00 94.81 94 ILE A CA 1
ATOM 748 C C . ILE A 1 94 ? -5.907 6.140 2.569 1.00 94.81 94 ILE A C 1
ATOM 750 O O . ILE A 1 94 ? -6.421 7.218 2.246 1.00 94.81 94 ILE A O 1
ATOM 754 N N . SER A 1 95 ? -4.599 5.940 2.695 1.00 96.06 95 SER A N 1
ATOM 755 C CA . SER A 1 95 ? -3.560 6.851 2.223 1.00 96.06 95 SER A CA 1
ATOM 756 C C . SER A 1 95 ? -2.529 6.117 1.368 1.00 96.06 95 SER A C 1
ATOM 758 O O . SER A 1 95 ? -2.395 4.897 1.430 1.00 96.06 95 SER A O 1
ATOM 760 N N . GLU A 1 96 ? -1.773 6.884 0.594 1.00 95.94 96 GLU A N 1
ATOM 761 C CA . GLU A 1 96 ? -0.653 6.424 -0.225 1.00 95.94 96 GLU A CA 1
ATOM 762 C C . GLU A 1 96 ? 0.492 7.425 -0.069 1.00 95.94 96 GLU A 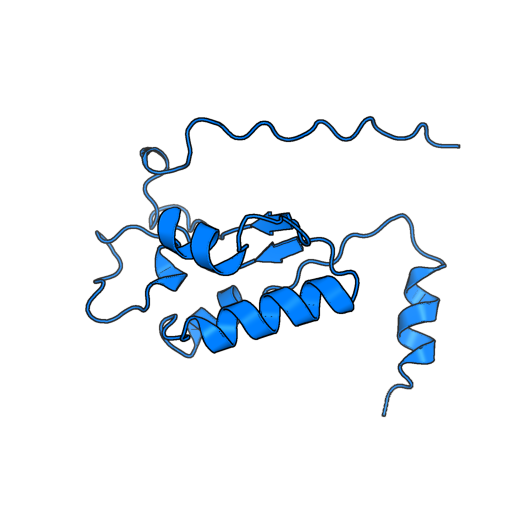C 1
ATOM 764 O O . GLU A 1 96 ? 0.247 8.623 0.123 1.00 95.94 96 GLU A O 1
ATOM 769 N N . LEU A 1 97 ? 1.730 6.949 -0.174 1.00 96.69 97 LEU A N 1
ATOM 770 C CA . LEU A 1 97 ? 2.908 7.808 -0.144 1.00 96.69 97 LEU A CA 1
ATOM 771 C C . LEU A 1 97 ? 3.348 8.171 -1.565 1.00 96.69 97 LEU A C 1
ATOM 773 O O . LEU A 1 97 ? 3.607 7.296 -2.386 1.00 96.69 97 LEU A O 1
ATOM 777 N N . ALA A 1 98 ? 3.488 9.462 -1.842 1.00 95.44 98 ALA A N 1
ATOM 778 C CA . ALA A 1 98 ? 4.053 9.951 -3.091 1.00 95.44 98 ALA A CA 1
ATOM 779 C C . ALA A 1 98 ? 5.432 10.574 -2.848 1.00 95.44 98 ALA A C 1
ATOM 781 O O . ALA A 1 98 ? 5.542 11.627 -2.213 1.00 95.44 98 ALA A O 1
ATOM 782 N N . ASP A 1 99 ? 6.482 9.942 -3.372 1.00 92.44 99 ASP A N 1
ATOM 783 C CA . ASP A 1 99 ? 7.842 10.463 -3.267 1.00 92.44 99 ASP A CA 1
ATOM 784 C C . ASP A 1 99 ? 8.046 11.635 -4.239 1.00 92.44 99 ASP A C 1
ATOM 786 O O . ASP A 1 99 ? 7.950 11.498 -5.465 1.00 92.44 99 ASP A O 1
ATOM 790 N N . ALA A 1 100 ? 8.405 12.802 -3.701 1.00 92.50 100 ALA A N 1
ATOM 791 C CA . ALA A 1 100 ? 8.734 13.965 -4.516 1.00 92.50 100 ALA A CA 1
ATOM 792 C C . ALA A 1 100 ? 9.874 13.638 -5.498 1.00 92.50 100 ALA A C 1
ATOM 794 O O . ALA A 1 100 ? 10.949 13.182 -5.110 1.00 92.50 100 ALA A O 1
ATOM 795 N N . GLY A 1 101 ? 9.630 13.879 -6.787 1.00 93.06 101 GLY A N 1
ATOM 796 C CA . GLY A 1 101 ? 10.578 13.562 -7.857 1.00 93.06 101 GLY A CA 1
ATOM 797 C C . GLY A 1 101 ? 10.533 12.113 -8.349 1.00 93.06 101 GLY A C 1
ATOM 798 O O . GLY A 1 101 ? 11.249 11.800 -9.295 1.00 93.06 101 GLY A O 1
ATOM 799 N N . LYS A 1 102 ? 9.690 11.254 -7.762 1.00 93.25 102 LYS A N 1
ATOM 800 C CA . LYS A 1 102 ? 9.448 9.883 -8.233 1.00 93.25 102 LYS A CA 1
ATOM 801 C C . LYS A 1 102 ? 7.988 9.595 -8.598 1.00 93.25 102 LYS A C 1
ATOM 803 O O . LYS A 1 102 ? 7.718 8.588 -9.245 1.00 93.25 102 LYS A O 1
ATOM 808 N N . CYS A 1 103 ? 7.067 10.489 -8.252 1.00 92.88 103 CYS A N 1
ATOM 809 C CA . CYS A 1 103 ? 5.669 10.470 -8.678 1.00 92.88 103 CYS A CA 1
ATOM 810 C C . CYS A 1 103 ? 5.381 11.506 -9.787 1.00 92.88 103 CYS A C 1
ATOM 812 O O . CYS A 1 103 ? 6.107 12.495 -9.934 1.00 92.88 103 CYS A O 1
ATOM 814 N N . ASP A 1 104 ? 4.278 11.335 -10.523 1.00 89.62 104 ASP A N 1
ATOM 815 C CA . ASP A 1 104 ? 3.691 12.388 -11.368 1.00 89.62 104 ASP A CA 1
ATOM 816 C C . ASP A 1 104 ? 2.376 12.848 -10.727 1.00 89.62 104 ASP A C 1
ATOM 818 O O . ASP A 1 104 ? 1.383 12.131 -10.717 1.00 89.62 104 ASP A O 1
ATOM 822 N N . TRP A 1 105 ? 2.363 14.051 -10.150 1.00 86.19 105 TRP A N 1
ATOM 823 C CA . TRP A 1 105 ? 1.197 14.566 -9.416 1.00 86.19 105 TRP A CA 1
ATOM 824 C C . TRP A 1 105 ? -0.043 14.760 -10.299 1.00 86.19 105 TRP A C 1
ATOM 826 O O . TRP A 1 105 ? -1.148 14.909 -9.784 1.00 86.19 105 TRP A O 1
ATOM 836 N N . ARG A 1 106 ? 0.136 14.789 -11.625 1.00 87.12 106 ARG A N 1
ATOM 837 C CA . ARG A 1 106 ? -0.960 14.890 -12.597 1.00 87.12 106 ARG A CA 1
ATOM 838 C C . ARG A 1 106 ? -1.775 13.606 -12.687 1.00 87.12 106 ARG A C 1
ATOM 840 O O . ARG A 1 106 ? -2.924 13.671 -13.106 1.00 87.12 106 ARG A O 1
ATOM 847 N N . ASP A 1 107 ? -1.184 12.489 -12.273 1.00 81.81 107 ASP A N 1
ATOM 848 C CA . ASP A 1 107 ? -1.837 11.184 -12.241 1.00 81.81 107 ASP A CA 1
ATOM 849 C C . ASP A 1 107 ? -2.631 10.991 -10.939 1.00 81.81 107 ASP A C 1
ATOM 851 O O . ASP A 1 107 ? -3.293 9.973 -10.755 1.00 81.81 107 ASP A O 1
ATOM 855 N N . PHE A 1 108 ? -2.581 11.957 -10.012 1.00 84.12 108 PHE A N 1
ATOM 856 C CA . PHE A 1 108 ? -3.341 11.862 -8.772 1.00 84.12 108 PHE A CA 1
ATOM 857 C C . PHE A 1 108 ? -4.832 12.091 -9.036 1.00 84.12 108 PHE A C 1
ATOM 859 O O . PHE A 1 108 ? -5.182 12.949 -9.853 1.00 84.12 108 PHE A O 1
ATOM 866 N N . PRO A 1 109 ? -5.724 11.406 -8.297 1.00 72.75 109 PRO A N 1
ATOM 867 C CA . PRO A 1 109 ? -7.161 11.562 -8.466 1.00 72.75 109 PRO A CA 1
ATOM 868 C C . PRO A 1 109 ? -7.594 13.031 -8.361 1.00 72.75 109 PRO A C 1
ATOM 870 O O . PRO A 1 109 ? -7.530 13.658 -7.298 1.00 72.75 109 PRO A O 1
ATOM 873 N N . THR A 1 110 ? -8.086 13.598 -9.463 1.00 65.62 110 THR A N 1
ATOM 874 C CA . THR A 1 110 ? -8.617 14.965 -9.509 1.00 65.62 110 THR A CA 1
ATOM 875 C C . THR A 1 110 ? -10.051 14.980 -8.975 1.00 65.62 110 THR A C 1
ATOM 877 O O . THR A 1 110 ? -11.001 15.200 -9.721 1.00 65.62 110 THR A O 1
ATOM 880 N N . GLY A 1 111 ? -10.240 14.678 -7.688 1.00 60.91 111 GLY A N 1
ATOM 881 C CA . GLY A 1 111 ? -11.585 14.617 -7.110 1.00 60.91 111 GLY A CA 1
ATOM 882 C C . GLY A 1 111 ? -11.709 13.804 -5.830 1.00 60.91 111 GLY A C 1
ATOM 883 O O . GLY A 1 111 ? -12.442 12.826 -5.790 1.00 60.91 111 GLY A O 1
ATOM 884 N N . GLY A 1 112 ? -11.047 14.227 -4.755 1.00 47.47 112 GLY A N 1
ATOM 885 C CA . GLY A 1 112 ? -11.389 13.775 -3.411 1.00 47.47 112 GLY A CA 1
ATOM 886 C C . GLY A 1 112 ? -12.255 14.821 -2.720 1.00 47.47 112 GLY A C 1
ATOM 887 O O . GLY A 1 112 ? -11.751 15.877 -2.336 1.00 47.47 112 GLY A O 1
ATOM 888 N N . THR A 1 113 ? -13.541 14.544 -2.487 1.00 39.25 113 THR A N 1
ATOM 889 C CA . THR A 1 113 ? -14.234 15.203 -1.376 1.00 39.25 113 THR A CA 1
ATOM 890 C C . THR A 1 113 ? -13.537 14.738 -0.105 1.00 39.25 113 THR A C 1
ATOM 892 O O . THR A 1 113 ? -13.899 13.711 0.461 1.00 39.25 113 THR A O 1
ATOM 895 N N . PHE A 1 114 ? -12.514 15.458 0.355 1.00 41.84 114 PHE A N 1
ATOM 896 C CA . PHE A 1 114 ? -12.141 15.380 1.758 1.00 41.84 114 PHE A CA 1
ATOM 897 C C . PHE A 1 114 ? -13.409 15.768 2.519 1.00 41.84 114 PHE A C 1
ATOM 899 O O . PHE A 1 114 ? -13.841 16.921 2.387 1.00 41.84 114 PHE A O 1
ATOM 906 N N . PRO A 1 115 ? -14.063 14.867 3.278 1.00 37.56 115 PRO A N 1
ATOM 907 C CA . PRO A 1 115 ? -15.067 15.342 4.199 1.00 37.56 115 PRO A CA 1
ATOM 908 C C . PRO A 1 115 ? -14.313 16.294 5.119 1.00 37.56 115 PRO A C 1
ATOM 910 O O . PRO A 1 115 ? -13.410 15.884 5.852 1.00 37.56 115 PRO A O 1
ATOM 913 N N . LYS A 1 116 ? -14.645 17.588 5.060 1.00 34.94 116 LYS A N 1
ATOM 914 C CA . LYS A 1 116 ? -14.333 18.482 6.166 1.00 34.94 116 LYS A CA 1
ATOM 915 C C . LYS A 1 116 ? -15.008 17.824 7.363 1.00 34.94 116 LYS A C 1
ATOM 917 O O . LYS A 1 116 ? -16.223 17.950 7.513 1.00 34.94 116 LYS A O 1
ATOM 922 N N . LYS A 1 117 ? -14.268 17.054 8.175 1.00 38.69 117 LYS A N 1
ATOM 923 C CA . LYS A 1 117 ? -14.756 16.683 9.503 1.00 38.69 117 LYS A CA 1
ATOM 924 C C . LYS A 1 117 ? -15.120 18.025 10.118 1.00 38.69 117 LYS A C 1
ATOM 926 O O . LYS A 1 117 ? -14.252 18.890 10.236 1.00 38.69 117 LYS A O 1
ATOM 931 N N . LYS A 1 118 ? -16.409 18.239 10.408 1.00 38.53 118 LYS A N 1
ATOM 932 C CA . LYS A 1 118 ? -16.813 19.352 11.261 1.00 38.53 118 LYS A CA 1
ATOM 933 C C . LYS A 1 118 ? -15.918 19.228 12.484 1.00 38.53 118 LYS A C 1
ATOM 935 O O . LYS A 1 118 ? -15.938 18.186 13.138 1.00 38.53 118 LYS A O 1
ATOM 940 N N . GLN A 1 119 ? -15.061 20.221 12.698 1.00 39.25 119 GLN A N 1
ATOM 941 C CA . GLN A 1 119 ? -14.287 20.324 13.920 1.00 39.25 119 GLN A CA 1
ATOM 942 C C . GLN A 1 119 ? -15.322 20.221 15.042 1.00 39.25 119 GLN A C 1
ATOM 944 O O . GLN A 1 119 ? -16.220 21.062 15.116 1.00 39.25 119 GLN A O 1
ATOM 949 N N . ALA A 1 120 ? -15.295 19.141 15.824 1.00 42.78 120 ALA A N 1
ATOM 950 C CA . ALA A 1 120 ? -16.085 19.118 17.042 1.00 42.78 120 ALA A CA 1
ATOM 951 C C . ALA A 1 120 ? -15.608 20.325 17.867 1.00 42.78 120 ALA A C 1
ATOM 953 O O . ALA A 1 120 ? -14.390 20.544 17.925 1.00 42.78 120 ALA A O 1
ATOM 954 N N . PRO A 1 121 ? -16.518 21.156 18.406 1.00 39.16 121 PRO A N 1
ATOM 955 C CA . PRO A 1 121 ? -16.103 22.276 19.231 1.00 39.16 121 PRO A CA 1
ATOM 956 C C . PRO A 1 121 ? -15.219 21.730 20.351 1.00 39.16 121 PRO A C 1
ATOM 958 O O . PRO A 1 121 ? -15.557 20.714 20.961 1.00 39.16 121 PRO A O 1
ATOM 961 N N . LEU A 1 122 ? -14.066 22.371 20.564 1.00 37.94 122 LEU A N 1
ATOM 962 C CA . LEU A 1 122 ? -13.305 22.148 21.783 1.00 37.94 122 LEU A CA 1
ATOM 963 C C . LEU A 1 122 ? -14.234 22.531 22.940 1.00 37.94 122 LEU A C 1
ATOM 965 O O . LEU A 1 122 ? -14.604 23.699 23.065 1.00 37.94 122 LEU A O 1
ATOM 969 N N . ILE A 1 123 ? -14.663 21.528 23.702 1.00 50.81 123 ILE A N 1
ATOM 970 C CA . ILE A 1 123 ? -15.078 21.708 25.094 1.00 50.81 123 ILE A CA 1
ATOM 971 C C . ILE A 1 123 ? -13.839 21.957 25.944 1.00 50.81 123 ILE A C 1
ATOM 973 O O . ILE A 1 123 ? -12.803 21.308 25.663 1.00 50.81 123 ILE A O 1
#

Sequence (123 aa):
MLNCNNVYKIHQTAPNFKILDCTIRDGGLVNDSNFDDETVRSVYEACAQSNIDIMEIGFRDSDKFFPRGKYGKWRFCDDGDVEKILDGEKKVAISELADAGKCDWRDFPTGGTFPKKKQAPLI